Protein AF-A0A962PSA5-F1 (afdb_monomer_lite)

Radius of gyration: 15.13 Å; chains: 1; bounding box: 31×38×33 Å

pLDDT: mean 94.47, std 7.79, range [51.47, 98.69]

Sequence (92 aa):
LKSPHTMEIPFVFDNVDKGPILLGTDRSTRRLGDTMSGVWTAFAREGDPNARGIPKWKPYDIDSRATMVFGNRSKAIDNYMGDIRPLLRLRG

Structure (mmCIF, N/CA/C/O backbone):
data_AF-A0A962PSA5-F1
#
_entry.id   AF-A0A962PSA5-F1
#
loop_
_atom_site.group_PDB
_atom_site.id
_atom_site.type_symbol
_atom_site.label_atom_id
_atom_site.label_alt_id
_atom_site.label_comp_id
_atom_site.label_asym_id
_atom_site.label_entity_id
_atom_site.label_seq_id
_atom_site.pdbx_PDB_ins_code
_atom_site.Cartn_x
_atom_site.Cartn_y
_atom_site.Cartn_z
_atom_site.occupancy
_atom_site.B_iso_or_equiv
_atom_site.auth_seq_id
_atom_site.auth_comp_id
_atom_site.auth_asym_id
_atom_site.auth_atom_id
_atom_site.pdbx_PDB_model_num
ATOM 1 N N . LEU A 1 1 ? 16.018 10.130 0.652 1.00 61.47 1 LEU A N 1
ATOM 2 C CA . LEU A 1 1 ? 14.856 10.456 -0.208 1.00 61.47 1 LEU A CA 1
ATOM 3 C C . LEU A 1 1 ? 13.555 10.281 0.585 1.00 61.47 1 LEU A C 1
ATOM 5 O O . LEU A 1 1 ? 13.581 9.601 1.605 1.00 61.47 1 LEU A O 1
ATOM 9 N N . LYS A 1 2 ? 12.458 10.917 0.159 1.00 87.75 2 LYS A N 1
ATOM 10 C CA . LYS A 1 2 ? 11.090 10.757 0.707 1.00 87.75 2 LYS A CA 1
ATOM 11 C C . LYS A 1 2 ? 10.195 10.079 -0.350 1.00 87.75 2 LYS A C 1
ATOM 13 O O . LYS A 1 2 ? 10.720 9.662 -1.377 1.00 87.75 2 LYS A O 1
ATOM 18 N N . SER A 1 3 ? 8.886 9.994 -0.112 1.00 92.50 3 SER A N 1
ATOM 19 C CA . SER A 1 3 ? 7.891 9.477 -1.065 1.00 92.50 3 SER A CA 1
ATOM 20 C C . SER A 1 3 ? 7.128 10.645 -1.717 1.00 92.50 3 SER A C 1
ATOM 22 O O . SER A 1 3 ? 6.151 11.113 -1.131 1.00 92.50 3 SER A O 1
ATOM 24 N N . PRO A 1 4 ? 7.603 11.208 -2.845 1.00 94.00 4 PRO A N 1
ATOM 25 C CA . PRO A 1 4 ? 6.912 12.276 -3.554 1.00 94.00 4 PRO A CA 1
ATOM 26 C C . PRO A 1 4 ? 5.589 11.789 -4.151 1.00 94.00 4 PRO A C 1
ATOM 28 O O . PRO A 1 4 ? 5.336 10.590 -4.279 1.00 94.00 4 PRO A O 1
ATOM 31 N N . HIS A 1 5 ? 4.765 12.754 -4.546 1.00 95.06 5 HIS A N 1
ATOM 32 C CA . HIS A 1 5 ? 3.556 12.510 -5.322 1.00 95.06 5 HIS A CA 1
ATOM 33 C C . HIS A 1 5 ? 3.862 11.668 -6.576 1.00 95.06 5 HIS A C 1
ATOM 35 O O . HIS A 1 5 ? 4.948 11.808 -7.137 1.00 95.06 5 HIS A O 1
ATOM 41 N N . THR A 1 6 ? 2.913 10.806 -6.964 1.00 94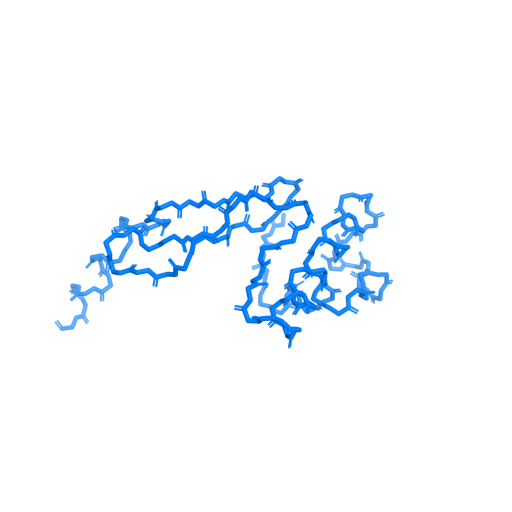.50 6 THR A N 1
ATOM 42 C CA . THR A 1 6 ? 2.943 9.861 -8.102 1.00 94.50 6 THR A CA 1
ATOM 43 C C . THR A 1 6 ? 3.987 8.744 -8.063 1.00 94.50 6 THR A C 1
ATOM 45 O O . THR A 1 6 ? 4.030 7.915 -8.977 1.00 94.50 6 THR A O 1
ATOM 48 N N . MET A 1 7 ? 4.803 8.655 -7.007 1.00 95.19 7 MET A N 1
ATOM 49 C CA . MET A 1 7 ? 5.815 7.602 -6.867 1.00 95.19 7 MET A CA 1
ATOM 50 C C . MET A 1 7 ? 5.224 6.183 -6.885 1.00 95.19 7 MET A C 1
ATOM 52 O O . MET A 1 7 ? 5.922 5.240 -7.245 1.00 95.19 7 MET A O 1
ATOM 56 N N . GLU A 1 8 ? 3.964 6.004 -6.495 1.00 96.19 8 GLU A N 1
ATOM 57 C CA . GLU A 1 8 ? 3.291 4.708 -6.442 1.00 96.19 8 GLU A CA 1
ATOM 58 C C . GLU A 1 8 ? 2.909 4.155 -7.819 1.00 96.19 8 GLU A C 1
ATOM 60 O O . GLU A 1 8 ? 2.804 2.938 -7.973 1.00 96.19 8 GLU A O 1
ATOM 65 N N . ILE A 1 9 ? 2.722 5.021 -8.823 1.00 97.12 9 ILE A N 1
ATOM 66 C C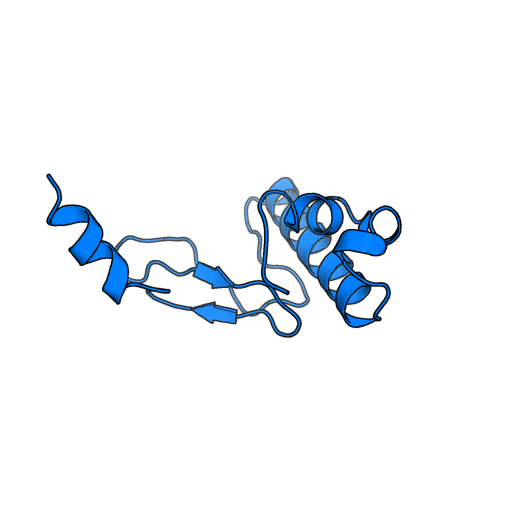A . ILE A 1 9 ? 2.176 4.641 -10.134 1.00 97.12 9 ILE A CA 1
ATOM 67 C C . ILE A 1 9 ? 2.974 3.486 -10.767 1.00 97.12 9 ILE A C 1
ATOM 69 O O . ILE A 1 9 ? 2.363 2.477 -11.122 1.00 97.12 9 ILE A O 1
ATOM 73 N N . PRO A 1 10 ? 4.318 3.530 -10.860 1.00 97.12 10 PRO A N 1
ATOM 74 C CA . PRO A 1 10 ? 5.070 2.433 -11.464 1.00 97.12 10 PRO A CA 1
ATOM 75 C C . PRO A 1 10 ? 4.950 1.110 -10.697 1.00 97.12 10 PRO A C 1
ATOM 77 O O . PRO A 1 10 ? 5.055 0.054 -11.311 1.00 97.12 10 PRO A O 1
ATOM 80 N N . PHE A 1 11 ? 4.717 1.145 -9.381 1.00 97.69 11 PHE A N 1
ATOM 81 C CA . PHE A 1 11 ? 4.505 -0.067 -8.587 1.00 97.69 11 PHE A CA 1
ATOM 82 C C . PHE A 1 11 ? 3.121 -0.675 -8.832 1.00 97.69 11 PHE A C 1
ATOM 84 O O . PHE A 1 11 ? 2.999 -1.891 -8.923 1.00 97.69 11 PHE A O 1
ATOM 91 N N . VAL A 1 12 ? 2.084 0.160 -8.964 1.00 98.00 12 VAL A N 1
ATOM 92 C CA . VAL A 1 12 ? 0.713 -0.291 -9.262 1.00 98.00 12 VAL A CA 1
ATOM 93 C C . VAL A 1 12 ? 0.632 -0.962 -10.636 1.00 98.00 12 VAL A C 1
ATOM 95 O O . VAL A 1 12 ? -0.046 -1.974 -10.783 1.00 98.00 12 VAL A O 1
ATOM 98 N N . PHE A 1 13 ? 1.347 -0.424 -11.626 1.00 97.69 13 PHE A N 1
ATOM 99 C CA . PHE A 1 13 ? 1.319 -0.900 -13.014 1.00 97.69 13 PHE A CA 1
ATOM 100 C C . PHE A 1 13 ? 2.423 -1.909 -13.374 1.00 97.69 13 PHE A C 1
ATOM 102 O O . PHE A 1 13 ? 2.574 -2.218 -14.552 1.00 97.69 13 PHE A O 1
ATOM 109 N N . ASP A 1 14 ? 3.204 -2.386 -12.401 1.00 96.94 14 ASP A N 1
ATOM 110 C CA . ASP A 1 14 ? 4.354 -3.282 -12.621 1.00 96.94 14 ASP A CA 1
ATOM 111 C C . ASP A 1 14 ? 5.364 -2.772 -13.677 1.00 96.94 14 ASP A C 1
ATOM 113 O O . ASP A 1 14 ? 5.891 -3.501 -14.510 1.00 96.94 14 ASP A O 1
ATOM 117 N N . ASN A 1 15 ? 5.637 -1.465 -13.645 1.00 97.12 15 ASN A N 1
ATOM 118 C CA . ASN A 1 15 ? 6.499 -0.749 -14.594 1.00 97.12 15 ASN A CA 1
ATOM 119 C C . ASN A 1 15 ? 7.697 -0.087 -13.894 1.00 97.12 15 ASN A C 1
ATOM 121 O O . ASN A 1 15 ? 8.185 0.970 -14.307 1.00 97.12 15 ASN A O 1
ATOM 125 N N . VAL A 1 16 ? 8.174 -0.668 -12.790 1.00 96.44 16 VAL A N 1
ATOM 126 C CA . VAL A 1 16 ? 9.260 -0.081 -11.985 1.00 96.44 16 VAL A CA 1
ATOM 127 C C . VAL A 1 16 ? 10.587 0.038 -12.749 1.00 96.44 16 VAL A C 1
ATOM 129 O O . VAL A 1 16 ? 11.422 0.878 -12.421 1.00 96.44 16 VAL A O 1
ATOM 132 N N . ASP A 1 17 ? 10.775 -0.754 -13.807 1.00 95.31 17 ASP A N 1
ATOM 133 C CA . ASP A 1 17 ? 11.924 -0.682 -14.714 1.00 95.31 17 ASP A CA 1
ATOM 134 C C . ASP A 1 17 ? 11.928 0.588 -15.586 1.00 95.31 17 ASP A C 1
ATOM 136 O O . ASP A 1 17 ? 12.982 0.973 -16.091 1.00 95.31 17 ASP A O 1
ATOM 140 N N . LYS A 1 18 ? 10.779 1.260 -15.745 1.00 94.88 18 LYS A N 1
ATOM 141 C CA . LYS A 1 18 ? 10.642 2.506 -16.520 1.00 94.88 18 LYS A CA 1
ATOM 142 C C . LYS A 1 18 ? 11.034 3.758 -15.739 1.00 94.88 18 LYS A C 1
ATOM 144 O O . LYS A 1 18 ? 11.218 4.812 -16.341 1.00 94.88 18 LYS A O 1
ATOM 149 N N . GLY A 1 19 ? 11.174 3.661 -14.415 1.00 90.06 19 GLY A N 1
ATOM 150 C CA . GLY A 1 19 ? 11.449 4.796 -13.529 1.00 90.06 19 GLY A CA 1
ATOM 151 C C . GLY A 1 19 ? 12.722 4.687 -12.679 1.00 90.06 19 GLY A C 1
ATOM 152 O O . GLY A 1 19 ? 12.671 5.099 -11.519 1.00 90.06 19 GLY A O 1
ATOM 153 N N . PRO A 1 20 ? 13.868 4.181 -13.178 1.00 91.88 20 PRO A N 1
ATOM 154 C CA . PRO A 1 20 ? 15.021 3.854 -12.332 1.00 91.88 20 PRO A CA 1
ATOM 155 C C . PRO A 1 20 ? 15.639 5.073 -11.627 1.00 91.88 20 PRO A C 1
ATOM 157 O O . PRO A 1 20 ? 16.228 4.924 -10.561 1.00 91.88 20 PRO A O 1
ATOM 160 N N . ILE A 1 21 ? 15.482 6.280 -12.184 1.00 90.00 21 ILE A N 1
ATOM 161 C CA . ILE A 1 21 ? 15.958 7.533 -11.569 1.00 90.00 21 ILE A CA 1
ATOM 162 C C . ILE A 1 21 ? 15.164 7.863 -10.296 1.00 90.00 21 ILE A C 1
ATOM 164 O O . ILE A 1 21 ? 15.736 8.338 -9.318 1.00 90.00 21 ILE A O 1
ATOM 168 N N . LEU A 1 22 ? 13.851 7.613 -10.302 1.00 90.62 22 LEU A N 1
ATOM 169 C CA . LEU A 1 22 ? 12.964 7.920 -9.178 1.00 90.62 22 LEU A CA 1
ATOM 170 C C . LEU A 1 22 ? 12.945 6.794 -8.137 1.00 90.62 22 LEU A C 1
ATOM 172 O O . LEU A 1 22 ? 12.891 7.061 -6.938 1.00 90.62 22 LEU A O 1
ATOM 176 N N . LEU A 1 23 ? 12.951 5.547 -8.604 1.00 92.25 23 LEU A N 1
ATOM 177 C CA . LEU A 1 23 ? 12.677 4.367 -7.782 1.00 92.25 23 LEU A CA 1
ATOM 178 C C . LEU A 1 23 ? 13.945 3.643 -7.332 1.00 92.25 23 LEU A C 1
ATOM 180 O O . LEU A 1 23 ? 13.918 2.895 -6.360 1.00 92.25 23 LEU A O 1
ATOM 184 N N . GLY A 1 24 ? 15.058 3.864 -8.031 1.00 91.38 24 GLY A N 1
ATOM 185 C CA . GLY A 1 24 ? 16.226 3.003 -7.940 1.00 91.38 24 GLY A CA 1
ATOM 186 C C . GLY A 1 24 ? 16.036 1.691 -8.704 1.00 91.38 24 GLY A C 1
ATOM 187 O O . GLY A 1 24 ? 15.029 1.447 -9.367 1.00 91.38 24 GLY A O 1
ATOM 188 N N . THR A 1 25 ? 17.056 0.839 -8.640 1.00 93.25 25 THR A N 1
ATOM 189 C CA . THR A 1 25 ? 17.130 -0.429 -9.389 1.00 93.25 25 THR A CA 1
ATOM 190 C C . THR A 1 25 ? 17.273 -1.643 -8.474 1.00 93.25 25 THR A C 1
ATOM 192 O O . THR A 1 25 ? 17.595 -2.744 -8.927 1.00 93.25 25 THR A O 1
ATOM 195 N N . ASP A 1 26 ? 17.054 -1.456 -7.173 1.00 93.56 26 ASP A N 1
ATOM 196 C CA . ASP A 1 26 ? 17.249 -2.511 -6.192 1.00 93.56 26 ASP A CA 1
ATOM 197 C C . ASP A 1 26 ? 16.192 -3.629 -6.304 1.00 93.56 26 ASP A C 1
ATOM 199 O O . ASP A 1 26 ? 15.091 -3.471 -6.840 1.00 93.56 26 ASP A O 1
ATOM 203 N N . ARG A 1 27 ? 16.535 -4.816 -5.785 1.00 95.50 27 ARG A N 1
ATOM 204 C CA . ARG A 1 27 ? 15.613 -5.966 -5.791 1.00 95.50 27 ARG A CA 1
ATOM 205 C C . ARG A 1 27 ? 14.353 -5.708 -4.963 1.00 95.50 27 ARG A C 1
ATOM 207 O O . ARG A 1 27 ? 13.314 -6.298 -5.249 1.00 95.50 27 ARG A O 1
ATOM 214 N N . SER A 1 28 ? 14.431 -4.850 -3.944 1.00 94.75 28 SER A N 1
ATOM 215 C CA . SER A 1 28 ? 13.269 -4.456 -3.142 1.00 94.75 28 SER A CA 1
ATOM 216 C C . SER A 1 28 ? 12.231 -3.692 -3.955 1.00 94.75 28 SER A C 1
ATOM 218 O O . SER A 1 28 ? 11.046 -3.908 -3.729 1.00 94.75 28 SER A O 1
ATOM 220 N N . THR A 1 29 ? 12.656 -2.878 -4.918 1.00 95.50 29 THR A N 1
ATOM 221 C CA . THR A 1 29 ? 11.790 -2.094 -5.800 1.00 95.50 29 THR A CA 1
ATOM 222 C C . THR A 1 29 ? 10.962 -3.017 -6.682 1.00 95.50 29 THR A C 1
ATOM 224 O O . THR A 1 29 ? 9.740 -2.910 -6.695 1.00 95.50 29 THR A O 1
ATOM 227 N N . ARG A 1 30 ? 11.605 -3.997 -7.334 1.00 95.81 30 ARG A N 1
ATOM 228 C CA . ARG A 1 30 ? 10.898 -5.030 -8.116 1.00 95.81 30 ARG A CA 1
ATOM 229 C C . ARG A 1 30 ? 9.930 -5.830 -7.253 1.00 95.81 30 ARG A C 1
ATOM 231 O O . ARG A 1 30 ? 8.755 -5.907 -7.572 1.00 95.81 30 ARG A O 1
ATOM 238 N N . ARG A 1 31 ? 10.386 -6.310 -6.091 1.00 96.44 31 ARG A N 1
ATOM 239 C CA . ARG A 1 31 ? 9.530 -7.059 -5.157 1.00 96.44 31 ARG A CA 1
ATOM 240 C C . ARG A 1 31 ? 8.322 -6.246 -4.675 1.00 96.44 31 ARG A C 1
ATOM 242 O O . ARG A 1 31 ? 7.249 -6.810 -4.464 1.00 96.44 31 ARG A O 1
ATOM 249 N N . LEU A 1 32 ? 8.492 -4.945 -4.438 1.00 96.94 32 LEU A N 1
ATOM 250 C CA . LEU A 1 32 ? 7.383 -4.071 -4.065 1.00 96.94 32 LEU A CA 1
ATOM 251 C C . LEU A 1 32 ? 6.429 -3.848 -5.248 1.00 96.94 32 LEU A C 1
ATOM 253 O O . LEU A 1 32 ? 5.223 -3.826 -5.024 1.00 96.94 32 LEU A O 1
ATOM 257 N N . GLY A 1 33 ? 6.948 -3.769 -6.478 1.00 97.06 33 GLY A N 1
ATOM 258 C CA . GLY A 1 33 ? 6.156 -3.724 -7.714 1.00 97.06 33 GLY A CA 1
ATOM 259 C C . GLY A 1 33 ? 5.276 -4.961 -7.872 1.00 97.06 33 GLY A C 1
ATOM 260 O O . GLY A 1 33 ? 4.058 -4.828 -7.959 1.00 97.06 33 GLY A O 1
ATOM 261 N N . ASP A 1 34 ? 5.862 -6.155 -7.745 1.00 97.12 34 ASP A N 1
ATOM 262 C CA . ASP A 1 34 ? 5.128 -7.431 -7.763 1.00 97.12 34 ASP A CA 1
ATOM 263 C C . ASP A 1 34 ? 4.022 -7.466 -6.691 1.00 97.12 34 ASP A C 1
ATOM 265 O O . ASP A 1 34 ? 2.929 -7.995 -6.892 1.00 97.12 34 ASP A O 1
ATOM 269 N N . THR A 1 35 ? 4.312 -6.906 -5.510 1.00 98.12 35 THR A N 1
ATOM 270 C CA . THR A 1 35 ? 3.374 -6.894 -4.381 1.00 98.12 35 THR A CA 1
ATOM 271 C C . THR A 1 35 ? 2.213 -5.930 -4.628 1.00 98.12 35 THR A C 1
ATOM 273 O O . THR A 1 35 ? 1.059 -6.306 -4.435 1.00 98.12 35 THR A O 1
ATOM 276 N N . MET A 1 36 ? 2.492 -4.687 -5.030 1.00 98.44 36 MET A N 1
ATOM 277 C CA . MET A 1 36 ? 1.458 -3.669 -5.233 1.00 98.44 36 MET A CA 1
ATOM 278 C C . MET A 1 36 ? 0.591 -3.993 -6.451 1.00 98.44 36 MET A C 1
ATOM 280 O O . MET A 1 36 ? -0.629 -4.009 -6.324 1.00 98.44 36 MET A O 1
ATOM 284 N N . SER A 1 37 ? 1.176 -4.355 -7.591 1.00 98.38 37 SER A N 1
ATOM 285 C CA . SER A 1 37 ? 0.396 -4.779 -8.764 1.00 98.38 37 SER A CA 1
ATOM 286 C C . SER A 1 37 ? -0.518 -5.977 -8.456 1.00 98.38 37 SER A C 1
ATOM 288 O O . SER A 1 37 ? -1.693 -5.984 -8.838 1.00 98.38 37 SER A O 1
ATOM 290 N N . GLY A 1 38 ? -0.035 -6.950 -7.674 1.00 98.38 38 GLY A N 1
ATOM 291 C CA . GLY A 1 38 ? -0.826 -8.089 -7.205 1.00 98.38 38 GLY A CA 1
ATOM 292 C C . GLY A 1 38 ? -1.999 -7.691 -6.304 1.00 98.38 38 GLY A C 1
ATOM 293 O O . GLY A 1 38 ? -3.105 -8.203 -6.478 1.00 98.38 38 GLY A O 1
ATOM 294 N N . VAL A 1 39 ? -1.791 -6.746 -5.381 1.00 98.56 39 VAL A N 1
ATOM 295 C CA . VAL A 1 39 ? -2.855 -6.200 -4.518 1.00 98.56 39 VAL A CA 1
ATOM 296 C C . VAL A 1 39 ? -3.945 -5.509 -5.342 1.00 98.56 39 VAL A C 1
ATOM 298 O O . VAL A 1 39 ? -5.131 -5.760 -5.127 1.00 98.56 39 VAL A O 1
ATOM 301 N N . TRP A 1 40 ? -3.564 -4.678 -6.315 1.00 98.69 40 TRP A N 1
ATOM 302 C CA . TRP A 1 40 ? -4.528 -3.991 -7.182 1.00 98.69 40 TRP A CA 1
ATOM 303 C C . TRP A 1 40 ? -5.292 -4.969 -8.078 1.00 98.69 40 TRP A C 1
ATOM 305 O O . TRP A 1 40 ? -6.500 -4.826 -8.255 1.00 98.69 40 TRP A O 1
ATOM 315 N N . THR A 1 41 ? -4.612 -5.996 -8.591 1.00 98.62 41 THR A N 1
ATOM 316 C CA . THR A 1 41 ? -5.241 -7.048 -9.399 1.00 98.62 41 THR A CA 1
ATOM 317 C C . THR A 1 41 ? -6.258 -7.853 -8.585 1.00 98.62 41 THR A C 1
ATOM 319 O O . THR A 1 41 ? -7.360 -8.107 -9.069 1.00 98.62 41 THR A O 1
ATOM 322 N N . ALA A 1 42 ? -5.926 -8.228 -7.343 1.00 98.62 42 ALA A N 1
ATOM 323 C CA . ALA A 1 42 ? -6.843 -8.940 -6.448 1.00 98.62 42 ALA A CA 1
ATOM 324 C C . ALA A 1 42 ? -8.104 -8.112 -6.163 1.00 98.62 42 ALA A C 1
ATOM 326 O O . ALA A 1 42 ? -9.221 -8.601 -6.338 1.00 98.62 42 ALA A O 1
ATOM 327 N N . PHE A 1 43 ? -7.923 -6.826 -5.846 1.00 98.56 43 PHE A N 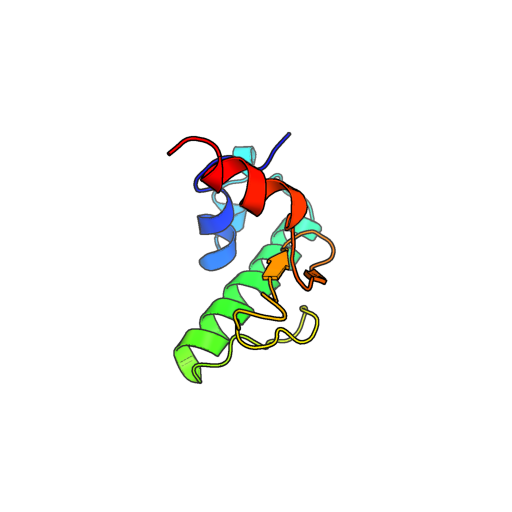1
ATOM 328 C CA . PHE A 1 43 ? -9.038 -5.910 -5.631 1.00 98.56 43 PHE A CA 1
ATOM 329 C C . PHE A 1 43 ? -9.934 -5.784 -6.867 1.00 98.56 43 PHE A C 1
ATOM 331 O O . PHE A 1 43 ? -11.150 -5.902 -6.754 1.00 98.56 43 PHE A O 1
ATOM 338 N N . ALA A 1 44 ? -9.350 -5.596 -8.053 1.00 98.56 44 ALA A N 1
ATOM 339 C CA . ALA A 1 44 ? -10.114 -5.488 -9.293 1.00 98.56 44 ALA A CA 1
ATOM 340 C C . ALA A 1 44 ? -10.896 -6.773 -9.626 1.00 98.56 44 ALA A C 1
ATOM 342 O O . ALA A 1 44 ? -11.973 -6.696 -10.214 1.00 98.56 44 ALA A O 1
ATOM 343 N N . ARG A 1 45 ? -10.366 -7.948 -9.258 1.00 98.44 45 ARG A N 1
ATOM 344 C CA . ARG A 1 45 ? -10.989 -9.249 -9.537 1.00 98.44 45 ARG A CA 1
ATOM 345 C C . ARG A 1 45 ? -12.119 -9.596 -8.568 1.00 98.44 45 ARG A C 1
ATOM 347 O O . ARG A 1 45 ? -13.131 -10.137 -8.999 1.00 98.44 45 ARG A O 1
ATOM 354 N N . GLU A 1 46 ? -11.924 -9.350 -7.274 1.00 97.94 46 GLU A N 1
ATOM 355 C CA . GLU A 1 46 ? -12.770 -9.922 -6.209 1.00 97.94 46 GLU A CA 1
ATOM 356 C C . GLU A 1 46 ? -13.344 -8.881 -5.241 1.00 97.94 46 GLU A C 1
ATOM 358 O O . GLU A 1 46 ? -14.158 -9.219 -4.387 1.00 97.94 46 GLU A O 1
ATOM 363 N N . GLY A 1 47 ? -12.918 -7.621 -5.333 1.00 98.25 47 GLY A N 1
ATOM 364 C CA . GLY A 1 47 ? -13.243 -6.588 -4.348 1.00 98.25 47 GLY A CA 1
ATOM 365 C C . GLY A 1 47 ? -12.466 -6.709 -3.029 1.00 98.25 47 GLY A C 1
ATOM 366 O O . GLY A 1 47 ? -12.598 -5.832 -2.176 1.00 98.25 47 GLY A O 1
ATOM 367 N N . ASP A 1 48 ? -11.624 -7.738 -2.860 1.00 98.44 48 ASP A N 1
ATOM 368 C CA . ASP A 1 48 ? -10.722 -7.911 -1.712 1.00 98.44 48 ASP A CA 1
ATOM 369 C C . ASP A 1 48 ? -9.252 -7.690 -2.146 1.00 98.44 48 ASP A C 1
ATOM 371 O O . ASP A 1 48 ? -8.733 -8.448 -2.967 1.00 98.44 48 ASP A O 1
ATOM 375 N N . PRO A 1 49 ? -8.542 -6.674 -1.611 1.00 98.50 49 PRO A N 1
ATOM 376 C CA . PRO A 1 49 ? -7.138 -6.412 -1.945 1.00 98.50 49 PRO A CA 1
ATOM 377 C C . PRO A 1 49 ? -6.145 -7.397 -1.300 1.00 98.50 49 PRO A C 1
ATOM 379 O O . PRO A 1 49 ? -4.936 -7.276 -1.513 1.00 98.50 49 PRO A O 1
ATOM 382 N N . ASN A 1 50 ? -6.594 -8.331 -0.456 1.00 98.38 50 ASN A N 1
ATOM 383 C CA . ASN A 1 50 ? -5.704 -9.261 0.235 1.00 98.38 50 ASN A CA 1
ATOM 384 C C . ASN A 1 50 ? -5.022 -10.229 -0.745 1.00 98.38 50 ASN A C 1
ATOM 386 O O . ASN A 1 50 ? -5.613 -11.198 -1.210 1.00 98.38 50 ASN A O 1
ATOM 390 N N . ALA A 1 51 ? -3.732 -9.995 -0.986 1.00 96.44 51 ALA A N 1
ATOM 391 C CA . ALA A 1 51 ? -2.892 -10.796 -1.866 1.00 96.44 51 ALA A CA 1
ATOM 392 C C . ALA A 1 51 ? -1.623 -11.292 -1.153 1.00 96.44 51 ALA A C 1
ATOM 394 O O . ALA A 1 51 ? -1.266 -10.860 -0.053 1.00 96.44 51 ALA A O 1
ATOM 395 N N . ARG A 1 52 ? -0.898 -12.212 -1.798 1.00 95.25 52 ARG A N 1
ATOM 396 C CA . ARG A 1 52 ? 0.400 -12.691 -1.305 1.00 95.25 52 ARG A CA 1
ATOM 397 C C . ARG A 1 52 ? 1.385 -11.522 -1.186 1.00 95.25 52 ARG A C 1
ATOM 399 O O . ARG A 1 52 ? 1.543 -10.750 -2.122 1.00 95.25 52 ARG A O 1
ATOM 406 N N . GLY A 1 53 ? 2.116 -11.456 -0.074 1.00 93.75 53 GLY A N 1
ATOM 407 C CA . GLY A 1 53 ? 3.183 -10.466 0.132 1.00 93.75 53 GLY A CA 1
ATOM 408 C C . GLY A 1 53 ? 2.799 -9.283 1.024 1.00 93.75 53 GLY A C 1
ATOM 409 O O . GLY A 1 53 ? 3.682 -8.505 1.390 1.00 93.75 53 GLY A O 1
ATOM 410 N N . ILE A 1 54 ? 1.535 -9.189 1.445 1.00 97.94 54 ILE A N 1
ATOM 411 C CA . ILE A 1 54 ? 1.071 -8.243 2.467 1.00 97.94 54 ILE A CA 1
ATOM 412 C C . ILE A 1 54 ? 0.497 -8.979 3.689 1.00 97.94 54 ILE A C 1
ATOM 414 O O . ILE A 1 54 ? 0.037 -10.116 3.562 1.00 97.94 54 ILE A O 1
ATOM 418 N N . PRO A 1 55 ? 0.531 -8.373 4.892 1.00 98.00 55 PRO A N 1
ATOM 419 C CA . PRO A 1 55 ? -0.265 -8.870 6.011 1.00 98.00 55 PRO A CA 1
ATOM 420 C C . PRO A 1 55 ? -1.761 -8.718 5.707 1.00 98.00 55 PRO A C 1
ATOM 422 O O . PRO A 1 55 ? -2.140 -7.957 4.815 1.00 98.00 55 PRO A O 1
ATOM 425 N N . LYS A 1 56 ? -2.616 -9.394 6.487 1.00 98.12 56 LYS A N 1
ATOM 426 C CA . LYS A 1 56 ? -4.070 -9.236 6.361 1.00 98.12 56 LYS A CA 1
ATOM 427 C C . LYS A 1 56 ? -4.439 -7.758 6.510 1.00 98.12 56 LYS A C 1
ATOM 429 O O . LYS A 1 56 ? -4.169 -7.144 7.541 1.00 98.12 56 LYS A O 1
ATOM 434 N N . TRP A 1 57 ? -5.080 -7.214 5.486 1.00 98.25 57 TRP A N 1
ATOM 435 C CA . TRP A 1 57 ? -5.633 -5.872 5.472 1.00 98.25 57 TRP A CA 1
ATOM 436 C C . TRP A 1 57 ? -7.140 -5.965 5.686 1.00 98.25 57 TRP A C 1
ATOM 438 O O . TRP A 1 57 ? -7.862 -6.535 4.864 1.00 98.25 57 TRP A O 1
ATOM 448 N N . LYS A 1 58 ? -7.604 -5.477 6.837 1.00 98.25 58 LYS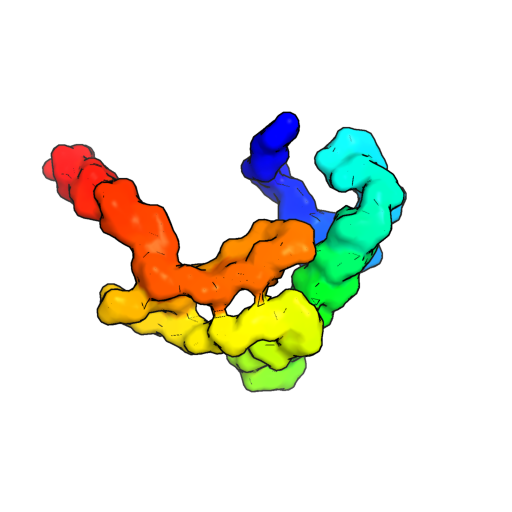 A N 1
ATOM 449 C CA . LYS A 1 58 ? -9.033 -5.409 7.155 1.00 98.25 58 LYS A CA 1
ATOM 450 C C . LYS A 1 58 ? -9.691 -4.267 6.366 1.00 98.25 58 LYS A C 1
ATOM 452 O O . LYS A 1 58 ? -9.014 -3.267 6.116 1.00 98.25 58 LYS A O 1
ATOM 457 N N . PRO A 1 59 ? -10.985 -4.385 6.016 1.00 98.25 59 PRO A N 1
ATOM 458 C CA . PRO A 1 59 ? -11.762 -3.257 5.516 1.00 98.25 59 PRO A CA 1
ATOM 459 C C . PRO A 1 59 ? -11.640 -2.050 6.445 1.00 98.25 59 PRO A C 1
ATOM 461 O O . PRO A 1 59 ? -11.530 -2.201 7.661 1.00 98.25 59 PRO A O 1
ATOM 464 N N . TYR A 1 60 ? -11.649 -0.855 5.864 1.00 98.25 60 TYR A N 1
ATOM 465 C CA . TYR A 1 60 ? -11.592 0.369 6.648 1.00 98.25 60 TYR A CA 1
ATOM 466 C C . TYR A 1 60 ? -12.915 0.586 7.393 1.00 98.25 60 TYR A C 1
ATOM 468 O O . TYR A 1 60 ? -13.976 0.628 6.773 1.00 98.25 60 TYR A O 1
ATOM 476 N N . ASP A 1 61 ? -12.836 0.807 8.702 1.00 98.12 61 ASP A N 1
ATOM 477 C CA . ASP A 1 61 ? -13.943 1.268 9.540 1.00 98.12 61 ASP A CA 1
ATOM 478 C C . ASP A 1 61 ? -13.501 2.468 10.406 1.00 98.12 61 ASP A C 1
ATOM 480 O O . ASP A 1 61 ? -12.320 2.827 10.451 1.00 98.12 61 ASP A O 1
ATOM 484 N N . ILE A 1 62 ? -14.452 3.140 11.060 1.00 96.81 62 ILE A N 1
ATOM 485 C CA . ILE A 1 62 ? -14.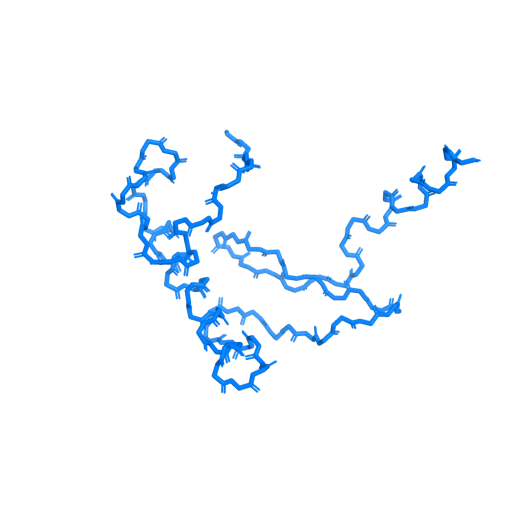192 4.383 11.804 1.00 96.81 62 ILE A CA 1
ATOM 486 C C . ILE A 1 62 ? -13.464 4.158 13.142 1.00 96.81 62 ILE A C 1
ATOM 488 O O . ILE A 1 62 ? -12.830 5.097 13.645 1.00 96.81 62 ILE A O 1
ATOM 492 N N . ASP A 1 63 ? -13.540 2.942 13.681 1.00 96.75 63 ASP A N 1
ATOM 493 C CA . ASP A 1 63 ? -13.001 2.557 14.983 1.00 96.75 63 ASP A CA 1
ATOM 494 C C . ASP A 1 63 ? -11.526 2.160 14.841 1.00 96.75 63 ASP A C 1
ATOM 496 O O . ASP A 1 63 ? -10.650 2.754 15.471 1.00 96.75 63 ASP A O 1
ATOM 500 N N . SER A 1 64 ? -11.238 1.209 13.948 1.00 97.38 64 SER A N 1
ATOM 501 C CA . SER A 1 64 ? -9.904 0.669 13.678 1.00 97.38 64 SER A CA 1
ATOM 502 C C . SER A 1 64 ? -9.111 1.519 12.691 1.00 97.38 64 SER A C 1
ATOM 504 O O . SER A 1 64 ? -7.909 1.716 12.868 1.00 97.38 64 SER A O 1
ATOM 506 N N . ARG A 1 65 ? -9.766 2.045 11.646 1.00 98.00 65 ARG A N 1
ATOM 507 C CA . ARG A 1 65 ? -9.137 2.812 10.554 1.00 98.00 65 ARG A CA 1
ATOM 508 C C . ARG A 1 65 ? -7.915 2.106 9.966 1.00 98.00 65 ARG A C 1
ATOM 510 O O . ARG A 1 65 ? -6.886 2.740 9.706 1.00 98.00 65 ARG A O 1
ATOM 517 N N . ALA A 1 66 ? -8.022 0.790 9.801 1.00 98.38 66 ALA A N 1
ATOM 518 C CA . ALA A 1 66 ? -6.942 -0.059 9.323 1.00 98.38 66 ALA A CA 1
ATOM 519 C C . ALA A 1 66 ? -6.350 0.474 8.006 1.00 98.38 66 ALA A C 1
ATOM 521 O O . ALA A 1 66 ? -7.034 0.600 6.989 1.00 98.38 66 ALA A O 1
ATOM 522 N N . THR A 1 67 ? -5.056 0.792 8.027 1.00 98.50 67 THR A N 1
ATOM 523 C CA . THR A 1 67 ? -4.341 1.411 6.905 1.00 98.50 67 THR A CA 1
ATOM 524 C C . THR A 1 67 ? -3.183 0.519 6.467 1.00 98.50 67 THR A C 1
ATOM 526 O O . THR A 1 67 ? -2.332 0.158 7.283 1.00 98.50 67 THR A O 1
ATOM 529 N N . MET A 1 68 ? -3.125 0.170 5.179 1.00 98.56 68 MET A N 1
ATOM 530 C CA . MET A 1 68 ? -1.959 -0.501 4.601 1.00 98.56 68 MET A CA 1
ATOM 531 C C . MET A 1 68 ? -0.852 0.512 4.311 1.00 98.56 68 MET A C 1
ATOM 533 O O . MET A 1 68 ? -1.036 1.459 3.551 1.00 98.56 68 MET A O 1
ATOM 537 N N . VAL A 1 69 ? 0.317 0.278 4.896 1.00 98.19 69 VAL A N 1
ATOM 538 C CA . VAL A 1 69 ? 1.541 1.047 4.682 1.00 98.19 69 VAL A CA 1
ATOM 539 C C . VAL A 1 69 ? 2.495 0.198 3.852 1.00 98.19 69 VAL A C 1
ATOM 541 O O . VAL A 1 69 ? 3.075 -0.768 4.354 1.00 98.19 69 VAL A O 1
ATOM 544 N N . PHE A 1 70 ? 2.643 0.549 2.576 1.00 97.81 70 PHE A N 1
ATOM 545 C CA . PHE A 1 70 ? 3.535 -0.134 1.641 1.00 97.81 70 PHE A CA 1
ATOM 546 C C . PHE A 1 70 ? 5.000 0.273 1.837 1.00 97.81 70 PHE A C 1
ATOM 548 O O . PHE A 1 70 ? 5.321 1.425 2.123 1.00 97.81 70 PHE A O 1
ATOM 555 N N . GLY A 1 71 ? 5.903 -0.689 1.660 1.00 94.25 71 GLY A N 1
ATOM 556 C CA . GLY A 1 71 ? 7.348 -0.477 1.688 1.00 94.25 71 GLY A CA 1
ATOM 557 C C . GLY A 1 71 ? 8.097 -1.803 1.596 1.00 94.25 71 GLY A C 1
ATOM 558 O O . GLY A 1 71 ? 7.493 -2.849 1.368 1.00 94.25 71 GLY A O 1
ATOM 559 N N . ASN A 1 72 ? 9.409 -1.805 1.856 1.00 91.38 72 ASN A N 1
ATOM 560 C CA . ASN A 1 72 ? 10.221 -3.037 1.823 1.00 91.38 72 ASN A CA 1
ATOM 561 C C . ASN A 1 72 ? 9.650 -4.163 2.706 1.00 91.38 72 ASN A C 1
ATOM 563 O O . ASN A 1 72 ? 9.830 -5.354 2.420 1.00 91.38 72 ASN A O 1
ATOM 567 N N . ARG A 1 73 ? 8.956 -3.779 3.782 1.00 92.31 73 ARG A N 1
ATOM 568 C CA . ARG A 1 73 ? 8.076 -4.635 4.576 1.00 92.31 73 ARG A CA 1
ATOM 569 C C . ARG A 1 73 ? 6.756 -3.902 4.792 1.00 92.31 73 ARG A C 1
ATOM 571 O O . ARG A 1 73 ? 6.702 -2.999 5.627 1.00 92.31 73 ARG A O 1
ATOM 578 N N . SER A 1 74 ? 5.728 -4.291 4.046 1.00 97.19 74 SER A N 1
ATOM 579 C CA . SER A 1 74 ? 4.388 -3.723 4.183 1.00 97.19 74 SER A CA 1
ATOM 580 C C . SER A 1 74 ? 3.759 -4.083 5.529 1.00 97.19 74 SER A C 1
ATOM 582 O O . SER A 1 74 ? 4.004 -5.164 6.073 1.00 97.19 74 SER A O 1
ATOM 584 N N . LYS A 1 75 ? 2.954 -3.171 6.074 1.00 98.25 75 LYS A N 1
ATOM 585 C CA . LYS A 1 75 ? 2.283 -3.324 7.371 1.00 98.25 75 LYS A CA 1
ATOM 586 C C . LYS A 1 75 ? 0.831 -2.877 7.264 1.00 98.25 75 LYS A C 1
ATOM 588 O O . LYS A 1 75 ? 0.574 -1.824 6.698 1.00 98.25 75 LYS A O 1
ATOM 593 N N . ALA A 1 76 ? -0.090 -3.622 7.866 1.00 98.31 76 ALA A N 1
ATOM 594 C CA . ALA A 1 76 ? -1.430 -3.130 8.163 1.00 98.31 76 ALA A CA 1
ATOM 595 C C . ALA A 1 76 ? -1.407 -2.554 9.584 1.00 98.31 76 ALA A C 1
ATOM 597 O O . ALA A 1 76 ? -1.005 -3.254 10.515 1.00 98.31 76 ALA A O 1
ATOM 598 N N . ILE A 1 77 ? -1.746 -1.274 9.734 1.00 98.50 77 ILE A N 1
ATOM 599 C CA . ILE A 1 77 ? -1.661 -0.550 11.006 1.00 98.50 77 ILE A CA 1
ATOM 600 C C . ILE A 1 77 ? -3.030 0.039 11.333 1.00 98.50 77 ILE A C 1
ATOM 602 O O . ILE A 1 77 ? -3.583 0.806 10.541 1.00 98.50 77 ILE A O 1
ATOM 606 N N . ASP A 1 78 ? -3.546 -0.298 12.512 1.00 98.50 78 ASP A N 1
ATOM 607 C CA . ASP A 1 78 ? -4.758 0.314 13.049 1.00 98.50 78 ASP A CA 1
ATOM 608 C C . ASP A 1 78 ? -4.446 1.752 13.485 1.00 98.50 78 ASP A C 1
ATOM 610 O O . ASP A 1 78 ? -3.426 2.029 14.121 1.00 98.50 78 ASP A O 1
ATOM 614 N N . ASN A 1 79 ? -5.322 2.680 13.106 1.00 97.19 79 ASN A N 1
ATOM 615 C CA . ASN A 1 79 ? -5.240 4.104 13.412 1.00 97.19 79 ASN A CA 1
ATOM 616 C C . ASN A 1 79 ? -3.884 4.753 13.053 1.00 97.19 79 ASN A C 1
ATOM 618 O O . ASN A 1 79 ? -3.322 5.532 13.830 1.00 97.19 79 ASN A O 1
ATOM 622 N N . TYR A 1 80 ? -3.359 4.447 11.861 1.00 97.50 80 TYR A N 1
ATOM 623 C CA . TYR A 1 80 ? -2.105 5.022 11.365 1.00 97.50 80 TYR A CA 1
ATOM 624 C C . TYR A 1 80 ? -2.143 6.561 11.370 1.00 97.50 80 TYR A C 1
ATOM 626 O O . TYR A 1 80 ? -3.076 7.166 10.842 1.00 97.50 80 TYR A O 1
ATOM 634 N N . MET A 1 81 ? -1.132 7.189 11.988 1.00 95.06 81 MET A N 1
ATOM 635 C CA . MET A 1 81 ? -1.029 8.651 12.178 1.00 95.06 81 MET A CA 1
ATOM 636 C C . MET A 1 81 ? -2.276 9.283 12.829 1.00 95.06 81 MET A C 1
ATOM 638 O O . MET A 1 81 ? -2.668 10.416 12.531 1.00 95.06 81 MET A O 1
ATOM 642 N N . GLY A 1 82 ? -2.946 8.528 13.703 1.00 95.75 82 GLY A N 1
ATOM 643 C CA . GLY A 1 82 ? -4.177 8.958 14.359 1.00 95.75 82 GLY A CA 1
ATOM 644 C C . GLY A 1 82 ? -4.023 10.179 15.267 1.00 95.75 82 GLY A C 1
ATOM 645 O O . GLY A 1 82 ? -5.016 10.849 15.530 1.00 95.75 82 GLY A O 1
ATOM 646 N N . ASP A 1 83 ? -2.804 10.484 15.702 1.00 95.38 83 ASP A N 1
ATOM 647 C CA . ASP A 1 83 ? -2.412 11.659 16.483 1.00 95.38 83 ASP A CA 1
ATOM 648 C C . ASP A 1 83 ? -2.526 12.975 15.695 1.00 95.38 83 ASP A C 1
ATOM 650 O O . ASP A 1 83 ? -2.844 14.015 16.269 1.00 95.38 83 ASP A O 1
ATOM 654 N N . ILE A 1 84 ? -2.358 12.936 14.369 1.00 94.50 84 ILE A N 1
ATOM 655 C CA . ILE A 1 84 ? -2.464 14.126 13.509 1.00 94.50 84 ILE A CA 1
ATOM 656 C C . ILE A 1 84 ? -3.926 14.495 13.238 1.00 94.50 84 ILE A C 1
ATOM 658 O O . ILE A 1 84 ? -4.277 15.672 13.133 1.00 94.50 84 ILE A O 1
ATOM 662 N N . ARG A 1 85 ? -4.812 13.500 13.130 1.00 91.88 85 ARG A N 1
ATOM 663 C CA . ARG A 1 85 ? -6.212 13.698 12.720 1.00 91.88 85 ARG A CA 1
ATOM 664 C C . ARG A 1 85 ? -6.985 14.706 13.598 1.00 91.88 85 ARG A C 1
ATOM 666 O O . ARG A 1 85 ? -7.698 15.524 13.015 1.00 91.88 85 ARG A O 1
ATOM 673 N N . PRO A 1 86 ? -6.879 14.708 14.943 1.00 92.94 86 PRO A N 1
ATOM 674 C CA . PRO A 1 86 ? -7.507 15.730 15.782 1.00 92.94 86 PRO A CA 1
ATOM 675 C C . PRO A 1 86 ? -6.997 17.146 15.498 1.00 92.94 86 PRO A C 1
ATOM 677 O O . PRO A 1 86 ? -7.788 18.084 15.489 1.00 92.94 86 PRO A O 1
ATOM 680 N N . LEU A 1 87 ? -5.704 17.307 15.200 1.00 93.81 87 LEU A N 1
ATOM 681 C CA . LEU A 1 87 ? -5.093 18.617 14.946 1.00 93.81 87 LEU A CA 1
ATOM 682 C C . LEU A 1 87 ? -5.647 19.282 13.680 1.00 93.81 87 LEU A C 1
ATOM 684 O O . LEU A 1 87 ? -5.748 20.504 13.617 1.00 93.81 87 LEU A O 1
ATOM 688 N N . LEU A 1 88 ? -6.058 18.483 12.690 1.00 88.62 88 LEU A N 1
ATOM 689 C CA . LEU A 1 88 ? -6.698 18.974 11.465 1.00 88.62 88 LEU A CA 1
ATOM 690 C C . LEU A 1 88 ? -8.107 19.534 11.712 1.00 88.62 88 LEU A C 1
ATOM 692 O O . LEU A 1 88 ? -8.583 20.339 10.921 1.00 88.62 88 LEU A O 1
ATOM 696 N N . ARG A 1 89 ? -8.769 19.131 12.806 1.00 82.50 89 ARG A N 1
ATOM 697 C CA . ARG A 1 89 ? -10.107 19.620 13.179 1.00 82.50 89 ARG A CA 1
ATOM 698 C C . ARG A 1 89 ? -10.077 20.924 13.973 1.00 82.50 89 ARG A C 1
ATOM 700 O O . ARG A 1 89 ? -11.091 21.600 14.038 1.00 82.50 89 ARG A O 1
ATOM 707 N N . LEU A 1 90 ? -8.932 21.280 14.556 1.00 72.81 90 LEU A N 1
ATOM 708 C CA . LEU A 1 90 ? -8.755 22.495 15.364 1.00 72.81 90 LEU A CA 1
ATOM 709 C C . LEU A 1 90 ? -8.501 23.759 14.524 1.00 72.81 90 LEU A C 1
ATOM 711 O O . LEU A 1 90 ? -8.271 24.826 15.081 1.00 72.81 90 LEU A O 1
ATOM 715 N N . ARG A 1 91 ? -8.492 23.643 13.191 1.00 59.88 91 ARG A N 1
ATOM 716 C CA . ARG A 1 91 ? -8.263 24.756 12.253 1.00 59.88 91 ARG A CA 1
ATOM 717 C C . ARG A 1 91 ? -9.531 25.202 11.509 1.00 59.88 91 ARG A C 1
ATOM 719 O O . ARG A 1 91 ? -9.407 25.852 10.474 1.00 59.88 91 ARG A O 1
ATOM 726 N N . GLY A 1 92 ? -10.708 24.812 12.001 1.00 51.47 92 GLY A N 1
ATOM 727 C CA . GLY A 1 92 ? -12.018 25.196 11.468 1.00 51.47 92 GLY A CA 1
ATOM 728 C C . GLY A 1 92 ? -12.723 26.194 12.366 1.00 51.47 92 GLY A C 1
ATOM 729 O O . GLY A 1 92 ? -12.576 26.052 13.600 1.00 51.47 92 GLY A O 1
#

Secondary structure (DSSP, 8-state):
----TTTTHHHHTT-GGG-HHHH-S-HHHHHHHHHHHHHHHHHHHHS----TTS---PPP-TTT--EE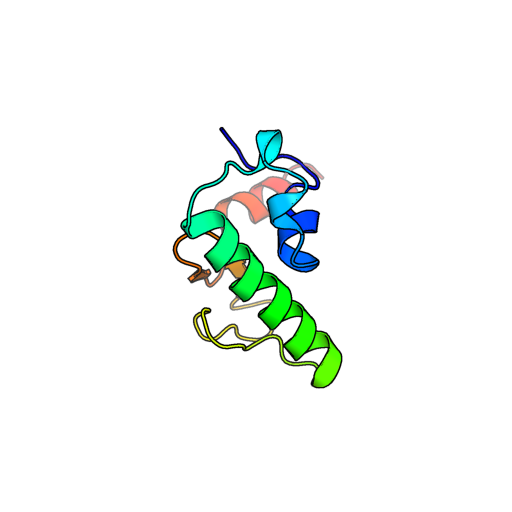E-SSS-EEETTTTTTHHHHHHTT-

Foldseek 3Di:
DDQDPPNCVCLLVLNLVVPCVSQNDDPLSNVSSVLNVQLNVCCVVPVGSDDPQEDDFDPADPQQRFDWDGDSRIYTHGCVVVVCVVVVVVVD